Protein AF-A0A846ANU7-F1 (afdb_monomer_lite)

Foldseek 3Di:
DCVVVVLVVLLVVLVCLQDPPDLPAWDQDDLVSLLVSLCSVCVVLQDDDPVDFGAAEAEAEDDDGGDTDRSNVSSVVSNVVVVVLSVVQVVVRVVDDDDDGHYDYDHDDDPPDPPPPDPPPDD

Sequence (123 aa):
MEVGTDRIYAKIKSWRNFSPLDESEVKIVDIHEGIESTLLILQNKLREKPEEKTIQIIKNYDSLPKVEFYVSQINQVFMNIISNAVDALAEKRNKRSKKSNPNLKIQENLPKNCGYAPPLLRG

Structure (mmCIF, N/CA/C/O backbone):
data_AF-A0A846ANU7-F1
#
_entry.id   AF-A0A846ANU7-F1
#
loop_
_atom_site.group_PDB
_atom_site.id
_atom_site.type_symbol
_atom_site.label_atom_id
_atom_site.label_alt_id
_atom_site.label_comp_id
_atom_site.label_asym_id
_atom_site.label_entity_id
_atom_site.label_seq_id
_atom_site.pdbx_PDB_ins_code
_atom_site.Cartn_x
_atom_site.Cartn_y
_atom_site.Cartn_z
_atom_site.occupancy
_atom_site.B_iso_or_equiv
_atom_site.auth_seq_id
_atom_site.auth_comp_id
_atom_site.auth_asym_id
_atom_site.auth_atom_id
_atom_site.pdbx_PDB_model_num
ATOM 1 N N . MET A 1 1 ? 4.162 -25.599 10.892 1.00 48.19 1 MET A N 1
ATOM 2 C CA . MET A 1 1 ? 4.263 -24.239 11.470 1.00 48.19 1 MET A CA 1
ATOM 3 C C . MET A 1 1 ? 4.920 -23.341 10.425 1.00 48.19 1 MET A C 1
ATOM 5 O O . MET A 1 1 ? 6.132 -23.231 10.432 1.00 48.19 1 MET A O 1
ATOM 9 N N . GLU A 1 2 ? 4.153 -22.755 9.503 1.00 58.59 2 GLU A N 1
ATOM 10 C CA . GLU A 1 2 ? 4.685 -21.850 8.450 1.00 58.59 2 GLU A CA 1
ATOM 11 C C . GLU A 1 2 ? 4.113 -20.423 8.546 1.00 58.59 2 GLU A C 1
ATOM 13 O O . GLU A 1 2 ? 4.771 -19.447 8.203 1.00 58.59 2 GLU A O 1
ATOM 18 N N . VAL A 1 3 ? 2.944 -20.274 9.179 1.00 69.44 3 VAL A N 1
ATOM 19 C CA . VAL A 1 3 ? 2.163 -19.024 9.237 1.00 69.44 3 VAL A CA 1
ATOM 20 C C . VAL A 1 3 ? 2.920 -17.831 9.847 1.00 69.44 3 VAL A C 1
ATOM 22 O O . VAL A 1 3 ? 2.656 -16.680 9.497 1.00 69.44 3 VAL A O 1
ATOM 25 N N . GLY A 1 4 ? 3.838 -18.067 10.790 1.00 71.88 4 GLY A N 1
ATOM 26 C CA . GLY A 1 4 ? 4.640 -16.999 11.403 1.00 71.88 4 GLY A CA 1
ATOM 27 C C . GLY A 1 4 ? 5.688 -16.434 10.443 1.00 71.88 4 GLY A C 1
ATOM 28 O O . GLY A 1 4 ? 5.821 -15.215 10.317 1.00 71.88 4 GLY A O 1
ATOM 29 N N . THR A 1 5 ? 6.378 -17.324 9.732 1.00 83.88 5 THR A N 1
ATOM 30 C CA . THR A 1 5 ? 7.428 -16.990 8.766 1.00 83.88 5 THR A CA 1
ATOM 31 C C . THR A 1 5 ? 6.846 -16.261 7.562 1.00 83.88 5 THR A C 1
ATOM 33 O O . THR A 1 5 ? 7.368 -15.213 7.187 1.00 83.88 5 THR A O 1
ATOM 36 N N . ASP A 1 6 ? 5.704 -16.717 7.041 1.00 84.50 6 ASP A N 1
ATOM 37 C CA . ASP A 1 6 ? 5.036 -16.093 5.890 1.00 84.50 6 ASP A CA 1
ATOM 38 C C . ASP A 1 6 ? 4.624 -14.645 6.168 1.00 84.50 6 ASP A C 1
ATOM 40 O O . ASP A 1 6 ? 4.757 -13.764 5.319 1.00 84.50 6 ASP A O 1
ATOM 44 N N . ARG A 1 7 ? 4.164 -14.360 7.393 1.00 80.00 7 ARG A N 1
ATOM 45 C CA . ARG A 1 7 ? 3.781 -13.002 7.808 1.00 80.00 7 ARG A CA 1
ATOM 46 C C . ARG A 1 7 ? 4.980 -12.069 7.906 1.00 80.00 7 ARG A C 1
ATOM 48 O O . ARG A 1 7 ? 4.880 -10.904 7.520 1.00 80.00 7 ARG A O 1
ATOM 55 N N . ILE A 1 8 ? 6.092 -12.557 8.453 1.00 83.81 8 ILE A N 1
ATOM 56 C CA . ILE A 1 8 ? 7.334 -11.782 8.548 1.00 83.81 8 ILE A CA 1
ATOM 57 C C . ILE A 1 8 ? 7.883 -11.535 7.142 1.00 83.81 8 ILE A C 1
ATOM 59 O O . ILE A 1 8 ? 8.215 -10.398 6.813 1.00 83.81 8 ILE A O 1
ATOM 63 N N . TYR A 1 9 ? 7.892 -12.565 6.296 1.00 87.00 9 TYR A N 1
ATOM 64 C CA . TYR A 1 9 ? 8.306 -12.462 4.903 1.00 87.00 9 TYR A CA 1
ATOM 65 C C . TYR A 1 9 ? 7.459 -11.447 4.129 1.00 87.00 9 TYR A C 1
ATOM 67 O O . TYR A 1 9 ? 8.014 -10.559 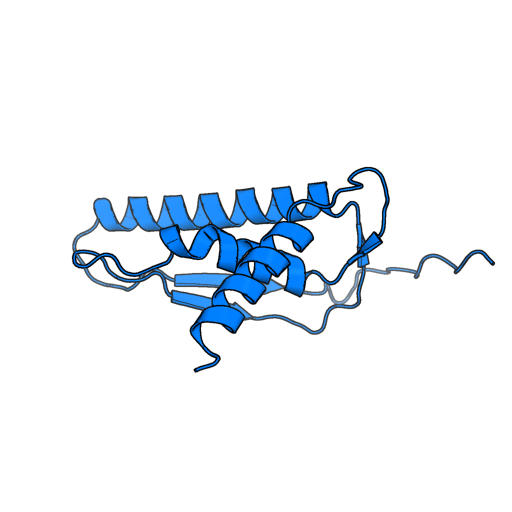3.487 1.00 87.00 9 TYR A O 1
ATOM 75 N N . ALA A 1 10 ? 6.130 -11.505 4.255 1.00 83.75 10 ALA A N 1
ATOM 76 C CA . ALA A 1 10 ? 5.225 -10.547 3.625 1.00 83.75 10 ALA A CA 1
ATOM 77 C C . ALA A 1 10 ? 5.521 -9.108 4.067 1.00 83.75 10 ALA A C 1
ATOM 79 O O . ALA A 1 10 ? 5.596 -8.213 3.228 1.00 83.75 10 ALA A O 1
ATOM 80 N N . LYS A 1 11 ? 5.774 -8.887 5.366 1.00 82.56 11 LYS A N 1
ATOM 81 C CA . LYS A 1 11 ? 6.196 -7.570 5.858 1.00 82.56 11 LYS A CA 1
ATOM 82 C C . LYS A 1 11 ? 7.499 -7.129 5.203 1.00 82.56 11 LYS A C 1
ATOM 84 O O . LYS A 1 11 ? 7.524 -6.055 4.615 1.00 82.56 11 LYS A O 1
ATOM 89 N N . ILE A 1 12 ? 8.558 -7.936 5.282 1.00 85.94 12 ILE A N 1
ATOM 90 C CA . ILE A 1 12 ? 9.876 -7.602 4.714 1.00 85.94 12 ILE A CA 1
ATOM 91 C C . ILE A 1 12 ? 9.762 -7.303 3.214 1.00 85.94 12 ILE A C 1
ATOM 93 O O . ILE A 1 12 ? 10.331 -6.321 2.740 1.00 85.94 12 ILE A O 1
ATOM 97 N N . LYS A 1 13 ? 8.984 -8.103 2.476 1.00 85.44 13 LYS A N 1
ATOM 98 C CA . LYS A 1 13 ? 8.714 -7.888 1.051 1.00 85.44 13 LYS A CA 1
ATOM 99 C C . LYS A 1 13 ? 8.044 -6.535 0.806 1.00 85.44 13 LYS A C 1
ATOM 101 O O . LYS A 1 13 ? 8.518 -5.782 -0.036 1.00 85.44 13 LYS A O 1
ATOM 106 N N . SER A 1 14 ? 7.003 -6.187 1.562 1.00 85.50 14 SER A N 1
ATOM 107 C CA . SER A 1 14 ? 6.356 -4.876 1.435 1.00 85.50 14 SER A CA 1
ATOM 108 C C . SER A 1 14 ? 7.285 -3.715 1.783 1.00 85.50 14 SER A C 1
ATOM 110 O O . SER A 1 14 ? 7.250 -2.705 1.091 1.00 85.50 14 SER A O 1
ATOM 112 N N . TRP A 1 15 ? 8.156 -3.851 2.788 1.00 85.62 15 TRP A N 1
ATOM 113 C CA . TRP A 1 15 ? 9.171 -2.832 3.089 1.00 85.62 15 TRP A CA 1
ATOM 114 C C . TRP A 1 15 ? 10.146 -2.635 1.927 1.00 85.62 15 TRP A C 1
ATOM 116 O O . TRP A 1 15 ? 10.416 -1.500 1.545 1.00 85.62 15 TRP A O 1
ATOM 126 N N . ARG A 1 16 ? 10.624 -3.731 1.326 1.00 84.38 16 ARG A N 1
ATOM 127 C CA . ARG A 1 16 ? 11.509 -3.686 0.154 1.00 84.38 16 ARG A CA 1
ATOM 128 C C . ARG A 1 16 ? 10.831 -3.056 -1.063 1.00 84.38 16 ARG A C 1
ATOM 130 O O . ARG A 1 16 ? 11.474 -2.306 -1.787 1.00 84.38 16 ARG A O 1
ATOM 137 N N . ASN A 1 17 ? 9.552 -3.353 -1.283 1.00 80.50 17 ASN A N 1
ATOM 138 C CA . ASN A 1 17 ? 8.772 -2.740 -2.358 1.00 80.50 17 ASN A CA 1
ATOM 139 C C . ASN A 1 17 ? 8.527 -1.246 -2.098 1.00 80.50 17 ASN A C 1
ATOM 141 O O . ASN A 1 17 ? 8.469 -0.467 -3.045 1.00 80.50 17 ASN A O 1
ATOM 145 N N . PHE A 1 18 ? 8.394 -0.849 -0.828 1.00 80.81 18 PHE A N 1
ATOM 146 C CA . PHE A 1 18 ? 8.117 0.528 -0.430 1.00 80.81 18 PHE A CA 1
ATOM 147 C C . PHE A 1 18 ? 9.346 1.444 -0.498 1.00 80.81 18 PHE A C 1
ATOM 149 O O . PHE A 1 18 ? 9.229 2.581 -0.952 1.00 80.81 18 PHE A O 1
ATOM 156 N N . SER A 1 19 ? 10.512 0.948 -0.074 1.00 81.75 19 SER A N 1
ATOM 157 C CA . SER A 1 19 ? 11.792 1.669 -0.079 1.00 81.75 19 SER A CA 1
ATOM 158 C C . SER A 1 19 ? 12.790 0.939 -0.988 1.00 81.75 19 SER A C 1
ATOM 160 O O . SER A 1 19 ? 13.557 0.087 -0.526 1.00 81.75 19 SER A O 1
ATOM 162 N N . PRO A 1 20 ? 12.748 1.211 -2.305 1.00 78.19 20 PRO A N 1
ATOM 163 C CA . PRO A 1 20 ? 13.713 0.663 -3.244 1.00 78.19 20 PRO A CA 1
ATOM 164 C C . PRO A 1 20 ? 15.115 1.180 -2.924 1.00 78.19 20 PRO A C 1
ATOM 166 O O . PRO A 1 20 ? 15.296 2.359 -2.657 1.00 78.19 20 PRO A O 1
ATOM 169 N N . LEU A 1 21 ? 16.122 0.313 -3.033 1.00 77.00 21 LEU A N 1
ATOM 170 C CA . LEU A 1 21 ? 17.532 0.697 -2.863 1.00 77.00 21 LEU A CA 1
ATOM 171 C C . LEU A 1 21 ? 18.036 1.652 -3.955 1.00 77.00 21 LEU A C 1
ATOM 173 O O . LEU A 1 21 ? 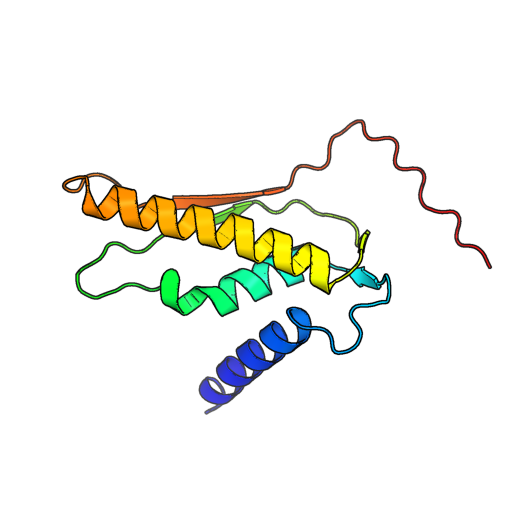19.048 2.317 -3.770 1.00 77.00 21 LEU A O 1
ATOM 177 N N . ASP A 1 22 ? 17.341 1.688 -5.090 1.00 74.88 22 ASP A N 1
ATOM 178 C CA . ASP A 1 22 ? 17.643 2.561 -6.215 1.00 74.88 22 ASP A C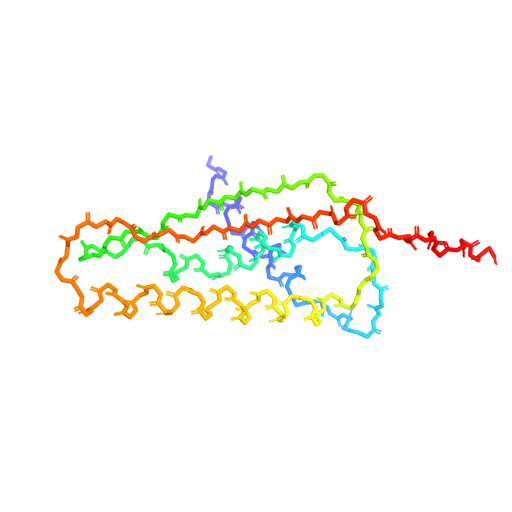A 1
ATOM 179 C C . ASP A 1 22 ? 16.394 3.371 -6.563 1.00 74.88 22 ASP A C 1
ATOM 181 O O . ASP A 1 22 ? 15.495 2.907 -7.276 1.00 74.88 22 ASP A O 1
ATOM 185 N N . GLU A 1 23 ? 16.331 4.555 -5.957 1.00 68.06 23 GLU A N 1
ATOM 186 C CA . GLU A 1 23 ? 15.228 5.512 -6.043 1.00 68.06 23 GLU A CA 1
ATOM 187 C C . GLU A 1 23 ? 15.300 6.398 -7.298 1.00 68.06 23 GLU A C 1
ATOM 189 O O . GLU A 1 23 ? 14.357 7.140 -7.578 1.00 68.06 23 GLU A O 1
ATOM 194 N N . SER A 1 24 ? 16.407 6.331 -8.048 1.00 69.94 24 SER A N 1
ATOM 195 C CA . SER A 1 24 ? 16.687 7.207 -9.192 1.00 69.94 24 SER A CA 1
ATOM 196 C C . SER A 1 24 ? 16.207 6.673 -10.540 1.00 69.94 24 SER A C 1
ATOM 198 O O . SER A 1 24 ? 16.160 7.426 -11.513 1.00 69.94 24 SER A O 1
ATOM 200 N N . GLU A 1 25 ? 15.810 5.404 -10.609 1.00 73.94 25 GLU A N 1
ATOM 201 C CA . GLU A 1 25 ? 15.380 4.767 -11.853 1.00 73.94 25 GLU A CA 1
ATOM 202 C C . GLU A 1 25 ? 13.856 4.696 -11.998 1.00 73.94 25 GLU A C 1
ATOM 204 O O . GLU A 1 25 ? 13.125 4.327 -11.072 1.00 73.94 25 GLU A O 1
ATOM 209 N N . VAL A 1 26 ? 13.381 4.989 -13.212 1.00 81.75 26 VAL A N 1
ATOM 210 C CA . VAL A 1 26 ? 12.008 4.697 -13.632 1.00 81.75 26 VAL A CA 1
ATOM 211 C C . VAL A 1 26 ? 11.878 3.192 -13.841 1.00 81.75 26 VAL A C 1
ATOM 213 O O . VAL A 1 26 ? 12.681 2.585 -14.548 1.00 81.75 26 VAL A O 1
ATOM 216 N N . LYS A 1 27 ? 10.862 2.581 -13.229 1.00 83.62 27 LYS A N 1
ATOM 217 C CA . LYS A 1 27 ? 10.596 1.142 -13.330 1.00 83.62 27 LYS A CA 1
ATOM 218 C C . LYS A 1 27 ? 9.155 0.908 -13.745 1.00 83.62 27 LYS A C 1
ATOM 220 O O . LYS A 1 27 ? 8.270 1.708 -13.449 1.00 83.62 27 LYS A O 1
ATOM 225 N N . ILE A 1 28 ? 8.925 -0.214 -14.416 1.00 84.56 28 ILE A N 1
ATOM 226 C CA . ILE A 1 28 ? 7.580 -0.709 -14.699 1.00 84.56 28 ILE A CA 1
ATOM 227 C C . ILE A 1 28 ? 7.015 -1.255 -13.387 1.00 84.56 28 ILE A C 1
ATOM 229 O O . ILE A 1 28 ? 7.472 -2.282 -12.882 1.00 84.56 28 ILE A O 1
ATOM 233 N N . VAL A 1 29 ? 6.039 -0.548 -12.828 1.00 82.19 29 VAL A N 1
ATOM 234 C CA . VAL A 1 29 ? 5.457 -0.826 -11.515 1.00 82.19 29 VAL A CA 1
ATOM 235 C C . VAL A 1 29 ? 4.020 -1.303 -11.664 1.00 82.19 29 VAL A C 1
ATOM 237 O O . VAL A 1 29 ? 3.253 -0.812 -12.496 1.00 82.19 29 VAL A O 1
ATOM 240 N N . ASP A 1 30 ? 3.665 -2.264 -10.819 1.00 88.31 30 ASP A N 1
ATOM 241 C CA . ASP A 1 30 ? 2.282 -2.602 -10.526 1.00 88.31 30 ASP A CA 1
ATOM 242 C C . ASP A 1 30 ? 1.771 -1.685 -9.401 1.00 88.31 30 ASP A C 1
ATOM 244 O O . ASP A 1 30 ? 2.275 -1.709 -8.274 1.00 88.31 30 ASP A O 1
ATOM 248 N N . ILE A 1 31 ? 0.787 -0.844 -9.723 1.00 89.06 31 ILE A N 1
ATOM 249 C CA . ILE A 1 31 ? 0.202 0.122 -8.783 1.00 89.06 31 ILE A CA 1
ATOM 250 C C . ILE A 1 31 ? -0.447 -0.598 -7.595 1.00 89.06 31 ILE A C 1
ATOM 252 O O . ILE A 1 31 ? -0.342 -0.126 -6.458 1.00 89.06 31 ILE A O 1
ATOM 256 N N . HIS A 1 32 ? -1.057 -1.764 -7.831 1.00 91.19 32 HIS A N 1
ATOM 257 C CA . HIS A 1 32 ? -1.707 -2.536 -6.777 1.00 91.19 32 HIS A CA 1
ATOM 258 C C . HIS A 1 32 ? -0.685 -2.983 -5.740 1.00 91.19 32 HIS A C 1
ATOM 260 O O . HIS A 1 32 ? -0.947 -2.869 -4.545 1.00 91.19 32 HIS A O 1
ATOM 266 N N . GLU A 1 33 ? 0.515 -3.403 -6.154 1.00 89.31 33 GLU A N 1
ATOM 267 C CA . GLU A 1 33 ? 1.568 -3.801 -5.211 1.00 89.31 33 GLU A CA 1
ATOM 268 C C . GLU A 1 33 ? 2.011 -2.653 -4.293 1.00 89.31 33 GLU A C 1
ATOM 270 O O . GLU A 1 33 ? 2.273 -2.881 -3.105 1.00 89.31 33 GLU A O 1
ATOM 275 N N . GLY A 1 34 ? 2.075 -1.424 -4.813 1.00 89.81 34 GLY A N 1
ATOM 276 C CA . GLY A 1 34 ? 2.400 -0.233 -4.023 1.00 89.81 34 GLY A CA 1
ATOM 277 C C . GLY A 1 34 ? 1.326 0.077 -2.977 1.00 89.81 34 GLY A C 1
ATOM 278 O O . GLY A 1 34 ? 1.632 0.300 -1.798 1.00 89.81 34 GLY A O 1
ATOM 279 N N . ILE A 1 35 ? 0.052 0.017 -3.380 1.00 92.44 35 ILE A N 1
ATOM 280 C CA . ILE A 1 35 ? -1.095 0.222 -2.483 1.00 92.44 35 ILE A CA 1
ATOM 281 C C . ILE A 1 35 ? -1.140 -0.868 -1.405 1.00 92.44 35 ILE A C 1
ATOM 283 O O . ILE A 1 35 ? -1.249 -0.558 -0.217 1.00 92.44 35 ILE A O 1
ATOM 287 N N . GLU A 1 36 ? -0.998 -2.139 -1.784 1.00 92.56 36 GLU A N 1
ATOM 288 C CA . GLU A 1 36 ? -1.002 -3.266 -0.845 1.00 92.56 36 GLU A CA 1
ATOM 289 C C . GLU A 1 36 ? 0.159 -3.186 0.150 1.00 92.56 36 GLU A C 1
ATOM 291 O O . GLU A 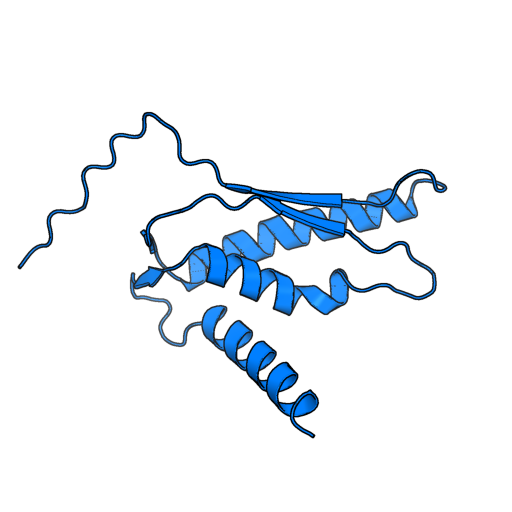1 36 ? -0.037 -3.383 1.353 1.00 92.56 36 GLU A O 1
ATOM 296 N N . SER A 1 37 ? 1.354 -2.822 -0.321 1.00 91.69 37 SER A N 1
ATOM 297 C CA . SER A 1 37 ? 2.514 -2.620 0.551 1.00 91.69 37 SER A CA 1
ATOM 298 C C . SER A 1 37 ? 2.271 -1.490 1.550 1.00 91.69 37 SER A C 1
ATOM 300 O O . SER A 1 37 ? 2.552 -1.646 2.739 1.00 91.69 37 SER A O 1
ATOM 302 N N . THR A 1 38 ? 1.666 -0.389 1.103 1.00 92.62 38 THR A N 1
ATOM 303 C CA . THR A 1 38 ? 1.306 0.744 1.966 1.00 92.62 38 THR A CA 1
ATOM 304 C C . THR A 1 38 ? 0.279 0.343 3.026 1.00 92.62 38 THR A C 1
ATOM 306 O O . THR A 1 38 ? 0.452 0.653 4.206 1.00 92.62 38 THR A O 1
ATOM 309 N N . LEU A 1 39 ? -0.762 -0.403 2.646 1.00 92.25 39 LEU A N 1
ATOM 310 C CA . LEU A 1 39 ? -1.764 -0.918 3.583 1.00 92.25 39 LEU A CA 1
ATOM 311 C C . LEU A 1 39 ? -1.154 -1.881 4.610 1.00 92.25 39 LEU A C 1
ATOM 313 O O . LEU A 1 39 ? -1.534 -1.841 5.783 1.00 92.25 39 LEU A O 1
ATOM 317 N N . LEU A 1 40 ? -0.199 -2.725 4.202 1.00 91.12 40 LEU A N 1
ATOM 318 C CA . LEU A 1 40 ? 0.493 -3.628 5.120 1.00 91.12 40 LEU A CA 1
ATOM 319 C C . LEU A 1 40 ? 1.396 -2.869 6.102 1.00 91.12 40 LEU A C 1
ATOM 321 O O . LEU A 1 40 ? 1.439 -3.216 7.283 1.00 91.12 40 LEU A O 1
ATOM 325 N N . ILE A 1 41 ? 2.081 -1.818 5.648 1.00 89.75 41 ILE A N 1
ATOM 326 C CA . ILE A 1 41 ? 2.895 -0.948 6.511 1.00 89.75 41 ILE A CA 1
ATOM 327 C C . ILE A 1 41 ? 2.000 -0.204 7.513 1.00 89.75 41 ILE A C 1
ATOM 329 O O . ILE A 1 41 ? 2.284 -0.183 8.713 1.00 89.75 41 ILE A O 1
ATOM 333 N N . LEU A 1 42 ? 0.864 0.329 7.053 1.00 89.62 42 LEU A N 1
ATOM 334 C CA . LEU A 1 42 ? -0.117 1.030 7.886 1.00 89.62 42 LEU A CA 1
ATOM 335 C C . LEU A 1 42 ? -1.020 0.095 8.702 1.00 89.62 42 LEU A C 1
ATOM 337 O O . LEU A 1 42 ? -1.894 0.565 9.432 1.00 89.62 42 LEU A O 1
ATOM 341 N N . GLN A 1 43 ? -0.793 -1.220 8.655 1.00 87.94 43 GLN A N 1
ATOM 342 C CA . GLN A 1 43 ? -1.628 -2.212 9.326 1.00 87.94 43 GLN A CA 1
ATOM 343 C C . GLN A 1 43 ? -1.809 -1.918 10.824 1.00 87.94 43 GLN A C 1
ATOM 345 O O . GLN A 1 43 ? -2.891 -2.132 11.361 1.00 87.94 43 GLN A O 1
ATOM 350 N N . ASN A 1 44 ? -0.789 -1.387 11.502 1.00 83.44 44 ASN A N 1
ATOM 351 C CA . ASN A 1 44 ? -0.891 -1.031 12.921 1.00 83.44 44 ASN A CA 1
ATOM 352 C C . ASN A 1 44 ? -1.870 0.124 13.185 1.00 83.44 44 ASN A C 1
ATOM 354 O O . ASN A 1 44 ? -2.512 0.132 14.231 1.00 83.44 44 ASN A O 1
ATOM 358 N N . LYS A 1 45 ? -2.009 1.075 12.250 1.00 83.06 45 LYS A N 1
ATOM 359 C CA . LYS A 1 45 ? -3.004 2.155 12.340 1.00 83.06 45 LYS A CA 1
ATOM 360 C C . LYS A 1 45 ? -4.416 1.677 11.973 1.00 83.06 45 LYS A C 1
ATOM 362 O O . LYS A 1 45 ? -5.393 2.266 12.419 1.00 83.06 45 LYS A O 1
ATOM 367 N N . LEU A 1 46 ? -4.512 0.630 11.152 1.00 82.12 46 LEU A N 1
ATOM 368 C CA . LEU A 1 46 ? -5.775 0.072 10.654 1.00 82.12 46 LEU A CA 1
ATOM 369 C C . LEU A 1 46 ? -6.391 -0.994 11.574 1.00 82.12 46 LEU A C 1
ATOM 371 O O . LEU A 1 46 ? -7.598 -1.226 11.516 1.00 82.12 46 LEU A O 1
ATOM 375 N N . ARG A 1 47 ? -5.569 -1.673 12.383 1.00 73.06 47 ARG A N 1
ATOM 376 C CA . ARG A 1 47 ? -5.997 -2.753 13.282 1.00 73.06 47 ARG A CA 1
ATOM 377 C C . ARG A 1 47 ? -6.902 -2.259 14.405 1.00 73.06 47 ARG A C 1
ATOM 379 O O . ARG A 1 47 ? -6.809 -1.124 14.865 1.00 73.06 47 ARG A O 1
ATOM 386 N N . GLU A 1 48 ? -7.747 -3.177 14.861 1.00 64.50 48 GLU A N 1
ATOM 387 C CA . GLU A 1 48 ? -8.660 -2.980 15.983 1.00 64.50 48 GLU A CA 1
ATOM 388 C C . GLU A 1 48 ? -7.850 -2.680 17.247 1.00 64.50 48 GLU A C 1
ATOM 390 O O . GLU A 1 48 ? -6.955 -3.446 17.616 1.00 64.50 48 GLU A O 1
ATOM 395 N N . LYS A 1 49 ? -8.165 -1.574 17.921 1.00 68.38 49 LYS A N 1
ATOM 396 C CA . LYS A 1 49 ? -7.820 -1.446 19.337 1.00 68.38 49 LYS A CA 1
ATOM 397 C C . LYS A 1 49 ? -9.027 -1.917 20.149 1.00 68.38 49 LYS A C 1
ATOM 399 O O . LYS A 1 49 ? -10.148 -1.714 19.689 1.00 68.38 49 LYS A O 1
ATOM 404 N N . PRO A 1 50 ? -8.833 -2.503 21.343 1.00 61.69 50 PRO A N 1
ATOM 405 C CA . PRO A 1 50 ? -9.924 -3.071 22.145 1.00 61.69 50 PRO A CA 1
ATOM 406 C C . PRO A 1 50 ? -11.106 -2.111 22.376 1.00 61.69 50 PRO A C 1
ATOM 408 O O . PRO A 1 50 ? -12.256 -2.529 22.436 1.00 61.69 50 PRO A O 1
ATOM 411 N N . GLU A 1 51 ? -10.818 -0.812 22.437 1.00 62.81 51 GLU A N 1
ATOM 412 C CA . GLU A 1 51 ? -11.772 0.268 22.718 1.00 62.81 51 GLU A CA 1
ATOM 413 C C . GLU A 1 51 ? -12.394 0.888 21.444 1.00 62.81 51 GLU A C 1
ATOM 415 O O . GLU A 1 51 ? -13.187 1.832 21.502 1.00 62.81 51 GLU A O 1
ATOM 420 N N . GLU A 1 52 ? -12.001 0.420 20.258 1.00 65.44 52 GLU A N 1
ATOM 421 C CA . GLU A 1 52 ? -12.106 1.167 19.011 1.00 65.44 52 GLU A CA 1
ATOM 422 C C . GLU A 1 52 ? -12.722 0.343 17.870 1.00 65.44 52 GLU A C 1
ATOM 424 O O . GLU A 1 52 ? -12.289 -0.761 17.562 1.00 65.44 52 GLU A O 1
ATOM 429 N N . LYS A 1 53 ? -13.694 0.924 17.152 1.00 67.81 53 LYS A N 1
ATOM 430 C CA . LYS A 1 53 ? -14.219 0.327 15.912 1.00 67.81 53 LYS A CA 1
ATOM 431 C C . LYS A 1 53 ? -13.152 0.308 14.814 1.00 67.81 53 LYS A C 1
ATOM 433 O O . LYS A 1 53 ? -12.551 1.349 14.529 1.00 67.81 53 LYS A O 1
ATOM 438 N N . THR A 1 54 ? -13.006 -0.848 14.177 1.00 75.88 54 THR A N 1
ATOM 439 C CA . THR A 1 54 ? -12.084 -1.138 13.071 1.00 75.88 54 THR A CA 1
ATOM 440 C C . THR A 1 54 ? -12.419 -0.331 11.823 1.00 75.88 54 THR A C 1
ATOM 442 O O . THR A 1 54 ? -13.593 -0.184 11.470 1.00 75.88 54 THR A O 1
ATOM 445 N N . ILE A 1 55 ? -11.388 0.184 11.145 1.00 83.00 55 ILE A N 1
ATOM 446 C CA . ILE A 1 55 ? -11.547 0.802 9.826 1.00 83.00 55 ILE A CA 1
ATOM 447 C C . ILE A 1 55 ? -11.711 -0.317 8.798 1.00 83.00 55 ILE A C 1
ATOM 449 O O . ILE A 1 55 ? -10.812 -1.137 8.615 1.00 83.00 55 ILE A O 1
ATOM 453 N N . GLN A 1 56 ? -12.848 -0.346 8.107 1.00 85.75 56 GLN A N 1
ATOM 454 C CA . GLN A 1 56 ? -13.058 -1.295 7.020 1.00 85.75 56 GLN A CA 1
ATOM 455 C C . GLN A 1 56 ? -12.376 -0.777 5.750 1.00 85.75 56 GLN A C 1
ATOM 457 O O . GLN A 1 56 ? -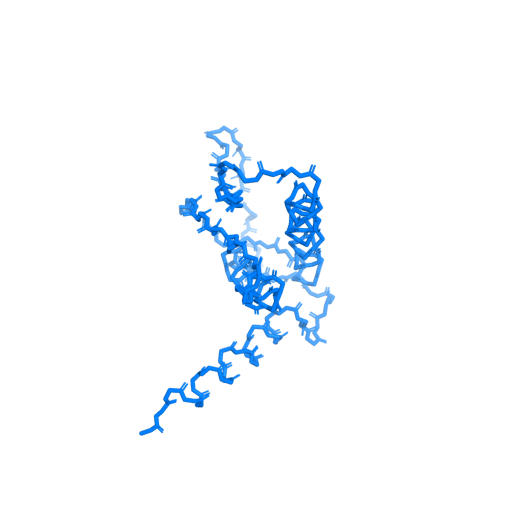12.677 0.324 5.283 1.00 85.75 56 GLN A O 1
ATOM 462 N N . ILE A 1 57 ? -11.484 -1.580 5.171 1.00 88.69 57 ILE A N 1
ATOM 463 C CA . ILE A 1 57 ? -10.871 -1.286 3.873 1.00 88.69 57 ILE A CA 1
ATOM 464 C C . ILE A 1 57 ? -11.722 -1.916 2.770 1.00 88.69 57 ILE A C 1
ATOM 466 O O . ILE A 1 57 ? -11.941 -3.126 2.769 1.00 88.69 57 ILE A O 1
ATOM 470 N N . ILE A 1 58 ? -12.188 -1.098 1.828 1.00 90.81 58 ILE A N 1
ATOM 471 C CA . ILE A 1 58 ? -12.932 -1.529 0.641 1.00 90.81 58 ILE A CA 1
ATOM 472 C C . ILE A 1 58 ? -12.051 -1.252 -0.579 1.00 90.81 58 ILE A C 1
ATOM 474 O O . ILE A 1 58 ? -11.736 -0.095 -0.862 1.00 90.81 58 ILE A O 1
ATOM 478 N N . LYS A 1 59 ? -11.643 -2.313 -1.279 1.00 91.94 59 LYS A N 1
ATOM 479 C CA . LYS A 1 59 ? -10.746 -2.256 -2.441 1.00 91.94 59 LYS A CA 1
ATOM 480 C C . LYS A 1 59 ? -11.551 -2.488 -3.712 1.00 91.94 59 LYS A C 1
ATOM 482 O O . LYS A 1 59 ? -12.063 -3.585 -3.918 1.00 91.94 59 LYS A O 1
ATOM 487 N N . ASN A 1 60 ? -11.656 -1.460 -4.541 1.00 91.19 60 ASN A N 1
ATOM 488 C CA . ASN A 1 60 ? -12.311 -1.516 -5.840 1.00 91.19 60 ASN A CA 1
ATOM 489 C C . ASN A 1 60 ? -11.255 -1.248 -6.913 1.00 91.19 60 ASN A C 1
ATOM 491 O O . ASN A 1 60 ? -11.133 -0.124 -7.396 1.00 91.19 60 ASN A O 1
ATOM 495 N N . TYR A 1 61 ? -10.455 -2.269 -7.204 1.00 88.75 61 TYR A N 1
ATOM 496 C CA . TYR A 1 61 ? -9.394 -2.185 -8.201 1.00 88.75 61 TYR A CA 1
ATOM 497 C C . TYR A 1 61 ? -9.936 -2.574 -9.571 1.00 88.75 61 TYR A C 1
ATOM 499 O O . TYR A 1 61 ? -10.644 -3.576 -9.699 1.00 88.75 61 TYR A O 1
ATOM 507 N N . ASP A 1 62 ? -9.572 -1.788 -10.576 1.00 86.00 62 ASP A N 1
ATOM 508 C CA . ASP A 1 62 ? -9.771 -2.147 -11.974 1.00 86.00 62 ASP A CA 1
ATOM 509 C C . ASP A 1 62 ? -8.528 -2.883 -12.490 1.00 86.00 62 ASP A C 1
ATOM 511 O O . ASP A 1 62 ? -7.467 -2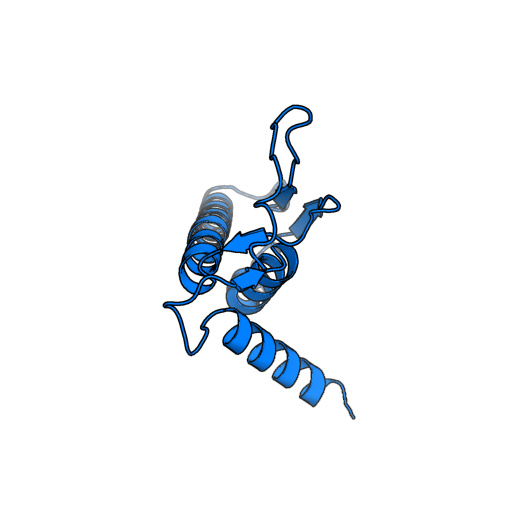.885 -11.864 1.00 86.00 62 ASP A O 1
ATOM 515 N N . SER A 1 63 ? -8.633 -3.519 -13.658 1.00 83.75 63 SER A N 1
ATOM 516 C CA . SER A 1 63 ? -7.446 -4.052 -14.327 1.00 83.75 63 SER A CA 1
ATOM 517 C C . SER A 1 63 ? -6.647 -2.894 -14.922 1.00 83.75 63 SER A C 1
ATOM 519 O O . SER A 1 63 ? -7.006 -2.345 -15.965 1.00 83.75 63 SER A O 1
ATOM 521 N N . LEU A 1 64 ? -5.578 -2.504 -14.229 1.00 83.62 64 LEU A N 1
ATOM 522 C CA . LEU A 1 64 ? -4.643 -1.492 -14.699 1.00 83.62 64 LEU A CA 1
ATOM 523 C C . LEU A 1 64 ? -3.443 -2.152 -15.393 1.00 83.62 64 LEU A C 1
ATOM 525 O O . LEU A 1 64 ? -2.933 -3.166 -14.907 1.00 83.62 64 LEU A O 1
ATOM 529 N N . PRO A 1 65 ? -2.958 -1.596 -16.519 1.00 85.00 65 PRO A N 1
ATOM 530 C CA . PRO A 1 65 ? -1.674 -2.005 -17.066 1.00 85.00 65 PRO A CA 1
ATOM 531 C C . PRO A 1 65 ? -0.550 -1.605 -16.105 1.00 85.00 65 PRO A C 1
ATOM 533 O O . PRO A 1 65 ? -0.694 -0.673 -15.312 1.00 85.00 65 PRO A O 1
ATOM 536 N N . LYS A 1 66 ? 0.600 -2.274 -16.208 1.00 84.25 66 LYS A N 1
ATOM 537 C CA . LYS A 1 66 ? 1.806 -1.809 -15.516 1.00 84.25 66 LYS A CA 1
ATOM 538 C C . LYS A 1 66 ? 2.259 -0.485 -16.119 1.00 84.25 66 LYS A C 1
ATOM 540 O O . LYS A 1 66 ? 2.188 -0.307 -17.336 1.00 84.25 66 LYS A O 1
ATOM 545 N N . VAL A 1 67 ? 2.736 0.422 -15.276 1.00 83.38 67 VAL A N 1
ATOM 546 C CA . VAL A 1 67 ? 3.064 1.795 -15.678 1.00 83.38 67 VAL A CA 1
ATOM 547 C C . VAL A 1 67 ? 4.477 2.149 -15.236 1.00 83.38 67 VAL A C 1
ATOM 549 O O . VAL A 1 67 ? 4.952 1.682 -14.202 1.00 83.38 67 VAL A O 1
ATOM 552 N N . GLU A 1 68 ? 5.157 2.967 -16.031 1.00 85.06 68 GLU A N 1
ATOM 553 C CA . GLU A 1 68 ? 6.500 3.461 -15.742 1.00 85.06 68 GLU A CA 1
ATOM 554 C C . GLU A 1 68 ? 6.461 4.620 -14.739 1.00 85.06 68 GLU A C 1
ATOM 556 O O . GLU A 1 68 ? 5.906 5.682 -15.021 1.00 85.06 68 GLU A O 1
ATOM 561 N N . PHE A 1 69 ? 7.062 4.420 -13.564 1.00 84.38 69 PHE A N 1
ATOM 562 C CA . PHE A 1 69 ? 7.138 5.427 -12.505 1.00 84.38 69 PHE A CA 1
ATOM 563 C C . PHE A 1 69 ? 8.467 5.384 -11.749 1.00 84.38 69 PHE A C 1
ATOM 565 O O . PHE A 1 69 ? 9.139 4.354 -11.681 1.00 84.38 69 PHE A O 1
ATOM 572 N N . TYR A 1 70 ? 8.793 6.497 -11.086 1.00 86.88 70 TYR A N 1
ATOM 573 C CA . TYR A 1 70 ? 9.741 6.499 -9.974 1.00 86.88 70 TYR A CA 1
ATOM 574 C C . TYR A 1 70 ? 9.082 5.854 -8.753 1.00 86.88 70 TYR A C 1
ATOM 576 O O . TYR A 1 70 ? 8.163 6.419 -8.152 1.00 86.88 70 TYR A O 1
ATOM 584 N N . VAL A 1 71 ? 9.546 4.657 -8.398 1.00 85.75 71 VAL A N 1
ATOM 585 C CA . VAL A 1 71 ? 8.904 3.798 -7.389 1.00 85.75 71 VAL A CA 1
ATOM 586 C C . VAL A 1 71 ? 8.829 4.474 -6.013 1.00 85.75 71 VAL A C 1
ATOM 588 O O . VAL A 1 71 ? 7.793 4.434 -5.354 1.00 85.75 71 VAL A O 1
ATOM 591 N N . SER A 1 72 ? 9.903 5.144 -5.591 1.00 85.81 72 SER A N 1
ATOM 592 C CA . SER A 1 72 ? 9.963 5.857 -4.307 1.00 85.81 72 SER A CA 1
ATOM 593 C C . SER A 1 72 ? 8.919 6.975 -4.222 1.00 85.81 72 SER A C 1
ATOM 595 O O . SER A 1 72 ? 8.183 7.071 -3.239 1.00 85.81 72 SER A O 1
ATOM 597 N N . GLN A 1 73 ? 8.794 7.776 -5.283 1.00 88.50 73 GLN A N 1
ATOM 598 C CA . GLN A 1 73 ? 7.864 8.903 -5.328 1.00 88.50 73 GLN A CA 1
ATOM 599 C C . GLN A 1 73 ? 6.408 8.435 -5.292 1.00 88.50 73 GLN A C 1
ATOM 601 O O . GLN A 1 73 ? 5.610 8.969 -4.520 1.00 88.50 73 GLN A O 1
ATOM 606 N N . ILE A 1 74 ? 6.049 7.412 -6.077 1.00 89.44 74 ILE A N 1
ATOM 607 C CA . ILE A 1 74 ? 4.663 6.926 -6.107 1.00 89.44 74 ILE A CA 1
ATOM 608 C C . ILE A 1 74 ? 4.265 6.273 -4.774 1.00 89.44 74 ILE A C 1
ATOM 610 O O . ILE A 1 74 ? 3.176 6.528 -4.257 1.00 89.44 74 ILE A O 1
ATOM 614 N N . ASN A 1 75 ? 5.179 5.531 -4.144 1.00 90.56 75 ASN A N 1
ATOM 615 C CA . ASN A 1 75 ? 4.959 4.970 -2.813 1.00 90.56 75 ASN A CA 1
ATOM 616 C C . ASN A 1 75 ? 4.768 6.061 -1.751 1.00 90.56 75 ASN A C 1
ATOM 618 O O . ASN A 1 75 ? 3.907 5.933 -0.877 1.00 90.56 75 ASN A O 1
ATOM 622 N N . GLN A 1 76 ? 5.516 7.164 -1.841 1.00 90.44 76 GLN A N 1
ATOM 623 C CA . GLN A 1 76 ? 5.344 8.307 -0.946 1.00 90.44 76 GLN A CA 1
ATOM 624 C C . GLN A 1 76 ? 3.966 8.961 -1.115 1.00 90.44 76 GLN A C 1
ATOM 626 O O . GLN A 1 76 ? 3.322 9.308 -0.122 1.00 90.44 76 GLN A O 1
ATOM 631 N N . VAL A 1 77 ? 3.473 9.079 -2.352 1.00 92.50 77 VAL A N 1
ATOM 632 C CA . VAL A 1 77 ? 2.114 9.569 -2.626 1.00 92.50 77 VAL A CA 1
ATOM 633 C C . VAL A 1 77 ? 1.069 8.665 -1.967 1.00 92.50 77 VAL A C 1
ATOM 635 O O . VAL A 1 77 ? 0.196 9.169 -1.255 1.00 92.50 77 VAL A O 1
ATOM 638 N N . PHE A 1 78 ? 1.179 7.341 -2.123 1.00 93.44 78 PHE A N 1
ATOM 639 C CA . PHE A 1 78 ? 0.262 6.397 -1.474 1.00 93.44 78 PHE A CA 1
ATOM 640 C C . PHE A 1 78 ? 0.298 6.506 0.049 1.00 93.44 78 PHE A C 1
ATOM 642 O O . PHE A 1 78 ? -0.758 6.592 0.678 1.00 93.44 78 PHE A O 1
ATOM 649 N N . MET A 1 79 ? 1.491 6.566 0.645 1.00 93.69 79 MET A N 1
ATOM 650 C CA . MET A 1 79 ? 1.654 6.710 2.093 1.00 93.69 79 MET A CA 1
ATOM 651 C C . MET A 1 79 ? 0.966 7.966 2.620 1.00 93.69 79 MET A C 1
ATOM 653 O O . MET A 1 79 ? 0.204 7.897 3.584 1.00 93.69 79 MET A O 1
ATOM 657 N N . ASN A 1 80 ? 1.187 9.100 1.959 1.00 93.94 80 ASN A N 1
ATOM 658 C CA . ASN A 1 80 ? 0.626 10.377 2.377 1.00 93.94 80 ASN A CA 1
ATOM 659 C C . ASN A 1 80 ? -0.902 10.372 2.281 1.00 93.94 80 ASN A C 1
ATOM 661 O O . ASN A 1 80 ? -1.584 10.716 3.245 1.00 93.94 80 ASN A O 1
ATOM 665 N N . ILE A 1 81 ? -1.456 9.947 1.141 1.00 94.62 81 ILE A N 1
ATOM 666 C CA . ILE A 1 81 ? -2.908 9.953 0.921 1.00 94.62 81 ILE A CA 1
ATOM 667 C C . ILE A 1 81 ? -3.603 8.986 1.884 1.00 94.62 81 ILE A C 1
ATOM 669 O O . ILE A 1 81 ? -4.573 9.363 2.548 1.00 94.62 81 ILE A O 1
ATOM 673 N N . ILE A 1 82 ? -3.107 7.750 1.988 1.00 94.19 82 ILE A N 1
ATOM 674 C CA . ILE A 1 82 ? -3.734 6.719 2.818 1.00 94.19 82 ILE A CA 1
ATOM 675 C C . ILE A 1 82 ? -3.572 7.062 4.303 1.00 94.19 82 ILE A C 1
ATOM 677 O O . ILE A 1 82 ? -4.553 6.959 5.039 1.00 94.19 82 ILE A O 1
ATOM 681 N N . SER A 1 83 ? -2.397 7.524 4.754 1.00 92.94 83 SER A N 1
ATOM 682 C CA . SER A 1 83 ? -2.222 7.939 6.155 1.00 92.94 83 SER A CA 1
ATOM 683 C C . SER A 1 83 ? -3.161 9.084 6.507 1.00 92.94 83 SER A C 1
ATOM 685 O O . SER A 1 83 ? -3.874 8.981 7.500 1.00 92.94 83 SER A O 1
ATOM 687 N N . ASN A 1 84 ? -3.240 10.124 5.672 1.00 93.62 84 ASN A N 1
ATOM 688 C CA . ASN A 1 84 ? -4.128 11.259 5.925 1.00 93.62 84 ASN A CA 1
ATOM 689 C C . ASN A 1 84 ? -5.597 10.824 6.022 1.00 93.62 84 ASN A C 1
ATOM 691 O O . ASN A 1 84 ? -6.330 11.297 6.890 1.00 93.62 84 ASN A O 1
ATOM 695 N N . ALA A 1 85 ? -6.033 9.893 5.169 1.00 91.50 85 ALA A N 1
ATOM 696 C CA . ALA A 1 85 ? -7.389 9.359 5.225 1.00 91.50 85 ALA A CA 1
ATOM 697 C C . ALA A 1 85 ? -7.644 8.554 6.512 1.00 91.50 85 ALA A C 1
ATOM 699 O O . ALA A 1 85 ? -8.694 8.708 7.140 1.00 91.50 85 ALA A O 1
ATOM 700 N N . VAL A 1 86 ? -6.685 7.723 6.931 1.00 89.38 86 VAL A N 1
ATOM 701 C CA . VAL A 1 86 ? -6.761 6.957 8.186 1.00 89.38 86 VAL A CA 1
ATOM 702 C C . VAL A 1 86 ? -6.809 7.886 9.396 1.00 89.38 86 VAL A C 1
ATOM 704 O O . VAL A 1 86 ? -7.675 7.720 10.256 1.00 89.38 86 VAL A O 1
ATOM 707 N N . ASP A 1 87 ? -5.932 8.885 9.437 1.00 88.25 87 ASP A N 1
ATOM 708 C CA . ASP A 1 87 ? -5.843 9.841 10.537 1.00 88.25 87 ASP A CA 1
ATOM 709 C C . ASP A 1 87 ? -7.151 10.667 10.633 1.00 88.25 87 ASP A C 1
ATOM 711 O O . ASP A 1 87 ? -7.742 10.779 11.711 1.00 88.25 87 ASP A O 1
ATOM 715 N N . ALA A 1 88 ? -7.716 11.112 9.502 1.00 88.12 88 ALA A N 1
ATOM 716 C CA . ALA A 1 88 ? -9.010 11.805 9.461 1.00 88.12 88 ALA A CA 1
ATOM 717 C C . ALA A 1 88 ? -10.191 10.932 9.941 1.00 88.12 88 ALA A C 1
ATOM 719 O O . ALA A 1 88 ? -11.099 11.412 10.634 1.00 88.12 88 ALA A O 1
ATOM 720 N N . LEU A 1 89 ? -10.201 9.638 9.593 1.00 86.19 89 LEU A N 1
ATOM 721 C CA . LEU A 1 89 ? -11.211 8.691 10.078 1.00 86.19 89 LEU A CA 1
ATOM 722 C C . LEU A 1 89 ? -11.084 8.455 11.590 1.00 86.19 89 LEU A C 1
ATOM 724 O O . LEU A 1 89 ? -12.105 8.412 12.288 1.00 86.19 89 LEU A O 1
ATOM 728 N N . ALA A 1 90 ? -9.856 8.351 12.099 1.00 81.69 90 ALA A N 1
ATOM 729 C CA . ALA A 1 90 ? -9.583 8.212 13.525 1.00 81.69 90 ALA A CA 1
ATOM 730 C C . ALA A 1 90 ? -10.044 9.451 14.314 1.00 81.69 90 ALA A C 1
ATOM 732 O O . ALA A 1 90 ? -10.730 9.316 15.331 1.00 81.69 90 ALA A O 1
ATOM 733 N N . GLU A 1 91 ? -9.774 10.660 13.813 1.00 82.44 91 GLU A N 1
ATOM 734 C CA . GLU A 1 91 ? -10.253 11.902 14.429 1.00 82.44 91 GLU A CA 1
ATOM 735 C C . GLU A 1 91 ? -11.783 11.989 14.487 1.00 82.44 91 GLU A C 1
ATOM 737 O O . GLU A 1 91 ? -12.361 12.346 15.519 1.00 82.44 91 GLU A O 1
ATOM 742 N N . LYS A 1 92 ? -12.465 11.652 13.385 1.00 77.88 92 LYS A N 1
ATOM 743 C CA . LYS A 1 92 ? -13.933 11.699 13.310 1.00 77.88 92 LYS A CA 1
ATOM 744 C C . LYS A 1 92 ? -14.586 10.730 14.294 1.00 77.88 92 LYS A C 1
ATOM 746 O O . LYS A 1 92 ? -15.654 11.037 14.828 1.00 77.88 92 LYS A O 1
ATOM 751 N N . ARG A 1 93 ? -13.948 9.585 14.552 1.00 72.94 93 ARG A N 1
ATOM 752 C CA . ARG A 1 93 ? -14.389 8.610 15.556 1.00 72.94 93 ARG A CA 1
ATOM 753 C C . ARG A 1 93 ? -14.289 9.175 16.974 1.00 72.94 93 ARG A C 1
ATOM 755 O O . ARG A 1 93 ? -15.232 9.014 17.738 1.00 72.94 93 ARG A O 1
ATOM 762 N N . ASN A 1 94 ? -13.205 9.881 17.298 1.00 68.31 94 ASN A N 1
ATOM 763 C CA . ASN A 1 94 ? -13.015 10.479 18.626 1.00 68.31 94 ASN A CA 1
ATOM 764 C C . ASN A 1 94 ? -14.027 11.607 18.915 1.00 68.31 94 ASN A C 1
ATOM 766 O O . ASN A 1 94 ? -14.364 11.850 20.069 1.00 68.31 94 ASN A O 1
ATOM 770 N N . LYS A 1 95 ? -14.544 12.275 17.871 1.00 67.62 95 LYS A N 1
ATOM 771 C CA . LYS A 1 95 ? -15.482 13.409 17.986 1.00 67.62 95 LYS A CA 1
ATOM 772 C C . LYS A 1 95 ? -16.976 13.024 17.936 1.00 67.62 95 LYS A C 1
ATOM 774 O O . LYS A 1 95 ? -17.813 13.874 18.228 1.00 67.62 95 LYS A O 1
ATOM 779 N N . ARG A 1 96 ? -17.361 11.796 17.547 1.00 59.44 96 ARG A N 1
ATOM 780 C CA . ARG A 1 96 ? -18.780 11.388 17.391 1.00 59.44 96 ARG A CA 1
ATOM 781 C C . ARG A 1 96 ? -19.119 10.095 18.137 1.00 59.44 96 ARG A C 1
ATOM 783 O O . ARG A 1 96 ? -18.583 9.032 17.838 1.00 59.44 96 ARG A O 1
ATOM 790 N N . SER A 1 97 ? -20.117 10.167 19.021 1.00 55.69 97 SER A N 1
ATOM 791 C CA . SER A 1 97 ? -20.763 8.995 19.624 1.00 55.69 97 SER A CA 1
ATOM 792 C C . SER A 1 97 ? -21.459 8.146 18.545 1.00 55.69 97 SER A C 1
ATOM 794 O O . SER A 1 97 ? -22.479 8.531 17.979 1.00 55.69 97 SER A O 1
ATOM 796 N N . LYS A 1 98 ? -20.815 7.020 18.216 1.00 59.53 98 LYS A N 1
ATOM 797 C CA . LYS A 1 98 ? -21.344 5.740 17.706 1.00 59.53 98 LYS A CA 1
ATOM 798 C C . LYS A 1 98 ? -22.602 5.804 16.816 1.00 59.53 98 LYS A C 1
ATOM 800 O O . LYS A 1 98 ? -23.719 5.763 17.320 1.00 59.53 98 LYS A O 1
ATOM 805 N N . LYS A 1 99 ? -22.436 5.691 15.485 1.00 56.31 99 LYS A N 1
ATOM 806 C CA . LYS A 1 99 ? -23.496 5.084 14.641 1.00 56.31 99 LYS A CA 1
ATOM 807 C C . LYS A 1 99 ? -23.051 4.329 13.380 1.00 56.31 99 LYS A C 1
ATOM 809 O O . LYS A 1 99 ? -23.764 3.417 12.991 1.00 56.31 99 LYS A O 1
ATOM 814 N N . SER A 1 100 ? -21.869 4.570 12.800 1.00 62.12 100 SER A N 1
ATOM 815 C CA . SER A 1 100 ? -21.360 3.742 11.683 1.00 62.12 100 SER A CA 1
ATOM 816 C C . SER A 1 100 ? -19.898 3.346 11.873 1.00 62.12 100 SER A C 1
ATOM 818 O O . SER A 1 100 ? -19.165 4.004 12.614 1.00 62.12 100 SER A O 1
ATOM 820 N N . ASN A 1 101 ? -19.486 2.247 11.240 1.00 66.94 101 ASN A N 1
ATOM 821 C CA . ASN A 1 101 ? -18.072 1.898 11.138 1.00 66.94 101 ASN A CA 1
ATOM 822 C C . ASN A 1 101 ? -17.413 2.831 10.101 1.00 66.94 101 ASN A C 1
ATOM 824 O O . ASN A 1 101 ? -18.061 3.167 9.102 1.00 66.94 101 ASN A O 1
ATOM 828 N N . PRO A 1 102 ? -16.193 3.335 10.356 1.00 75.56 102 PRO A N 1
ATOM 829 C CA . PRO A 1 102 ? -15.460 4.128 9.379 1.00 75.56 102 PRO A CA 1
ATOM 830 C C . PRO A 1 102 ? -14.965 3.225 8.244 1.00 75.56 102 PRO A C 1
ATOM 832 O O . PRO A 1 102 ? -14.357 2.188 8.499 1.00 75.56 102 PRO A O 1
ATOM 835 N N . ASN A 1 103 ? -15.193 3.643 6.999 1.00 81.69 103 ASN A N 1
ATOM 836 C CA . ASN A 1 103 ? -14.775 2.896 5.815 1.00 81.69 103 ASN A CA 1
ATOM 837 C C . ASN A 1 103 ? -13.786 3.733 5.004 1.00 81.69 103 ASN A C 1
ATOM 839 O O . ASN A 1 103 ? -14.057 4.902 4.719 1.00 81.69 103 ASN A O 1
ATOM 843 N N . LEU A 1 104 ? -12.676 3.118 4.603 1.00 83.44 104 LEU A N 1
ATOM 844 C CA . LEU A 1 104 ? -11.751 3.662 3.616 1.00 83.44 104 LEU A CA 1
ATOM 845 C C . LEU A 1 104 ? -11.960 2.909 2.303 1.00 83.44 104 LEU A C 1
ATOM 847 O O . LEU A 1 104 ? -11.711 1.706 2.228 1.00 83.44 104 LEU A O 1
ATOM 851 N N . LYS A 1 105 ? -12.440 3.615 1.277 1.00 86.62 105 LYS A N 1
ATOM 852 C CA . LYS A 1 105 ? -12.637 3.057 -0.062 1.00 86.62 105 LYS A CA 1
ATOM 853 C C . LYS A 1 105 ? -11.503 3.510 -0.972 1.00 86.62 105 LYS A C 1
ATOM 855 O O . LYS A 1 105 ? -11.326 4.710 -1.164 1.00 86.62 105 LYS A O 1
ATOM 860 N N . ILE A 1 106 ? -10.773 2.555 -1.533 1.00 85.50 106 ILE A N 1
ATOM 861 C CA . ILE A 1 106 ? -9.752 2.794 -2.554 1.00 85.50 106 ILE A CA 1
ATOM 862 C C . ILE A 1 106 ? -10.356 2.367 -3.886 1.00 85.50 106 ILE A C 1
ATOM 864 O O . ILE A 1 106 ? -10.856 1.248 -4.007 1.00 85.50 106 ILE A O 1
ATOM 868 N N . GLN A 1 107 ? -10.376 3.289 -4.843 1.00 85.75 107 GLN A N 1
ATOM 869 C CA . GLN A 1 107 ? -10.918 3.067 -6.176 1.00 85.75 107 GLN A CA 1
ATOM 870 C C . GLN A 1 107 ? -9.935 3.579 -7.217 1.00 85.75 107 GLN A C 1
ATOM 872 O O . GLN A 1 107 ? -9.379 4.668 -7.069 1.00 85.75 107 GLN A O 1
ATOM 877 N N . GLU A 1 108 ? -9.770 2.801 -8.269 1.00 80.38 108 GLU A N 1
ATOM 878 C CA . GLU A 1 108 ? -9.035 3.184 -9.462 1.00 80.38 108 GLU A CA 1
ATOM 879 C C . GLU A 1 108 ? -10.048 3.356 -10.581 1.00 80.38 108 GLU A C 1
ATOM 881 O O . GLU A 1 108 ? -11.027 2.624 -10.641 1.00 80.38 108 GLU A O 1
ATOM 886 N N . ASN A 1 109 ? -9.851 4.355 -11.433 1.00 73.38 109 ASN A N 1
ATOM 887 C CA . ASN A 1 109 ? -10.667 4.523 -12.624 1.00 73.38 109 ASN A CA 1
ATOM 888 C C . ASN A 1 109 ? -9.713 4.795 -13.773 1.00 73.38 109 ASN A C 1
ATOM 890 O O . ASN A 1 109 ? -9.019 5.815 -13.760 1.00 73.38 109 ASN A O 1
ATOM 894 N N . LEU A 1 110 ? -9.699 3.917 -14.774 1.00 64.06 110 LEU A N 1
ATOM 895 C CA . LEU A 1 110 ? -9.052 4.245 -16.033 1.00 64.06 110 LEU A CA 1
ATOM 896 C C . LEU A 1 110 ? -9.987 5.204 -16.795 1.00 64.06 110 LEU A C 1
ATOM 898 O O . LEU A 1 110 ? -11.112 4.820 -17.137 1.00 64.06 110 LEU A O 1
ATOM 902 N N . PRO A 1 111 ? -9.598 6.468 -17.039 1.00 61.28 111 PRO A N 1
ATOM 903 C CA . PRO A 1 111 ? -10.427 7.371 -17.823 1.00 61.28 111 PRO A CA 1
ATOM 904 C C . PRO A 1 111 ? -10.631 6.779 -19.220 1.00 61.28 111 PRO A C 1
ATOM 906 O O . PRO A 1 111 ? -9.672 6.566 -19.959 1.00 61.28 111 PRO A O 1
ATOM 909 N N . LYS A 1 112 ? -11.895 6.545 -19.599 1.00 57.50 112 LYS A N 1
ATOM 910 C CA . LYS A 1 112 ? -12.284 5.877 -20.858 1.00 57.50 112 LYS A CA 1
ATOM 911 C C . LYS A 1 112 ? -11.780 6.576 -22.138 1.00 57.50 112 LYS A C 1
ATOM 913 O O . LYS A 1 112 ? -11.875 5.983 -23.201 1.00 57.50 112 LYS A O 1
ATOM 918 N N . ASN A 1 113 ? -11.237 7.797 -22.029 1.00 53.16 113 ASN A N 1
ATOM 919 C CA . ASN A 1 113 ? -10.813 8.654 -23.143 1.00 53.16 113 ASN A CA 1
ATOM 920 C C . ASN A 1 113 ? -9.384 9.229 -23.019 1.00 53.16 113 ASN A C 1
ATOM 922 O O . ASN A 1 113 ? -9.048 10.157 -23.755 1.00 53.16 113 ASN A O 1
ATOM 926 N N . CYS A 1 114 ? -8.521 8.742 -22.121 1.00 50.91 114 CYS A N 1
ATOM 927 C CA . CYS A 1 114 ? -7.127 9.201 -22.149 1.00 50.91 114 CYS A CA 1
ATOM 928 C C . CYS A 1 114 ? -6.369 8.471 -23.260 1.00 50.91 114 CYS A C 1
ATOM 930 O O . CYS A 1 114 ? -6.058 7.290 -23.132 1.00 50.91 114 CYS A O 1
ATOM 932 N N . GLY A 1 115 ? -6.076 9.188 -24.348 1.00 50.66 115 GLY A N 1
ATOM 933 C CA . GLY A 1 115 ? -5.204 8.748 -25.436 1.00 50.66 115 GLY A CA 1
ATOM 934 C C . GLY A 1 115 ? -3.759 8.573 -24.972 1.00 50.66 115 GLY A C 1
ATOM 935 O O . GLY A 1 115 ? -2.890 9.361 -25.329 1.00 50.66 115 GLY A O 1
ATOM 936 N N . TYR A 1 116 ? -3.498 7.545 -24.168 1.00 49.50 116 TYR A N 1
ATOM 937 C CA . TYR A 1 116 ? -2.147 7.055 -23.946 1.00 49.50 116 TYR A CA 1
ATOM 938 C C . TYR A 1 116 ? -1.721 6.294 -25.200 1.00 49.50 116 TYR A C 1
ATOM 940 O O . TYR A 1 116 ? -2.022 5.114 -25.368 1.00 49.50 116 TYR A O 1
ATOM 948 N N . ALA A 1 117 ? -1.031 6.989 -26.105 1.00 48.19 117 ALA A N 1
ATOM 949 C CA . ALA A 1 117 ? -0.131 6.314 -27.025 1.00 48.19 117 ALA A CA 1
ATOM 950 C C . ALA A 1 117 ? 0.962 5.654 -26.162 1.00 48.19 117 ALA A C 1
ATOM 952 O O . ALA A 1 117 ? 1.598 6.364 -25.377 1.00 48.19 117 ALA A O 1
ATOM 953 N N . PRO A 1 118 ? 1.162 4.326 -26.237 1.00 50.12 118 PRO A N 1
ATOM 954 C CA . PRO A 1 118 ? 2.251 3.677 -25.519 1.00 50.12 118 PRO A CA 1
ATOM 955 C C . PRO A 1 118 ? 3.574 4.343 -25.922 1.00 50.12 118 PRO A C 1
ATOM 957 O O . PRO A 1 118 ? 3.714 4.702 -27.099 1.00 50.12 118 PRO A O 1
ATOM 960 N N . PRO A 1 119 ? 4.552 4.506 -25.011 1.00 50.81 119 PRO A N 1
ATOM 961 C CA . PRO A 1 119 ? 5.890 4.890 -25.426 1.00 50.81 119 PRO A CA 1
ATOM 962 C C . PRO A 1 119 ? 6.342 3.841 -26.440 1.00 50.81 119 PRO A C 1
ATOM 964 O O . PRO A 1 119 ? 6.346 2.646 -26.141 1.00 50.81 119 PRO A O 1
ATOM 967 N N . LEU A 1 120 ? 6.635 4.272 -27.669 1.00 46.38 120 LEU A N 1
ATOM 968 C CA . LEU A 1 120 ? 7.254 3.406 -28.662 1.00 46.38 120 LEU A CA 1
ATOM 969 C C . LEU A 1 120 ? 8.488 2.803 -27.996 1.00 46.38 120 LEU A C 1
ATOM 971 O O . LEU A 1 120 ? 9.393 3.549 -27.617 1.00 46.38 120 LEU A O 1
ATOM 975 N N . LEU A 1 121 ? 8.477 1.479 -27.822 1.00 44.03 121 LEU A N 1
ATOM 976 C CA . LEU A 1 121 ? 9.631 0.692 -27.412 1.00 44.03 121 LEU A CA 1
ATOM 977 C C . LEU A 1 121 ? 10.799 1.123 -28.306 1.00 44.03 121 LEU A C 1
ATOM 979 O O . LEU A 1 121 ? 10.844 0.769 -29.485 1.00 44.03 121 LEU A O 1
ATOM 983 N N . ARG A 1 122 ? 11.694 1.964 -27.779 1.00 41.56 122 ARG A N 1
ATOM 984 C CA . ARG A 1 122 ? 12.947 2.285 -28.455 1.00 41.56 122 ARG A CA 1
ATOM 985 C C . ARG A 1 122 ? 13.824 1.049 -28.318 1.00 41.56 122 ARG A C 1
ATOM 987 O O . ARG A 1 122 ? 14.275 0.742 -27.217 1.00 41.56 122 ARG A O 1
ATOM 994 N N . GLY A 1 123 ? 13.940 0.320 -29.427 1.00 48.25 123 GLY A N 1
ATOM 995 C CA . GLY A 1 123 ? 14.974 -0.691 -29.630 1.00 48.25 123 GLY A CA 1
ATOM 996 C C . GLY A 1 123 ? 16.359 -0.079 -29.771 1.00 48.25 123 GLY A C 1
ATOM 997 O O . GLY A 1 123 ? 16.459 1.169 -29.857 1.00 48.25 123 GLY A O 1
#

Secondary structure (DSSP, 8-state):
--HHHHHHHHHHHHHHHHS-S--SSEEEE-HHHHHHHHHHHTHHHHSPPTTSPPPEEEEE---PPPEEEEHHHHHHHHHHHHHHHHHHHHHHHHHS-SSS--EEEEE----TT---PPP----

Radius of gyration: 17.5 Å; chains: 1; bounding box: 41×38×52 Å

pLDDT: mean 78.2, std 13.73, range [41.56, 94.62]